Protein AF-X0USI4-F1 (afdb_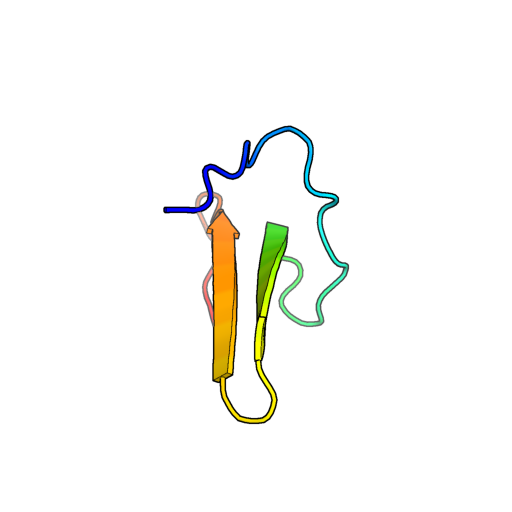monomer_lite)

Sequence (43 aa):
MKIINTKDVQIADTVHKVAVKKLINFEHATIVHIELKPGEALK

Foldseek 3Di:
DDDDDQVPFQFDCDPQRWGKGFTDDDPPDTDIDTDDDVPRDDD

pLDDT: mean 86.79, std 5.37, range [68.5, 94.94]

Radius of gyration: 11.49 Å; chains: 1; bounding box: 31×22×31 Å

Organism: NCBI:txid412755

Secondary structure (DSSP, 8-state):
-----TTSSPPBP-TT-SEEEEEEE-SS-EEEEEE--TT----

Structure (mmCIF, N/CA/C/O backbone):
data_AF-X0USI4-F1
#
_entry.id   AF-X0USI4-F1
#
loop_
_atom_site.group_PDB
_atom_site.id
_atom_site.type_symbol
_atom_site.label_atom_id
_atom_site.label_alt_id
_atom_site.label_comp_id
_atom_site.label_asym_id
_atom_site.label_entity_id
_atom_site.label_seq_id
_atom_site.pdbx_PDB_ins_code
_atom_site.Cartn_x
_atom_site.Cartn_y
_atom_site.Cartn_z
_atom_site.occupancy
_atom_site.B_iso_or_equiv
_atom_site.auth_seq_id
_atom_site.auth_comp_id
_atom_site.auth_asym_id
_atom_site.auth_atom_id
_atom_site.pdbx_PDB_model_num
ATOM 1 N N . MET A 1 1 ? 20.354 1.364 -9.184 1.00 74.12 1 MET A N 1
ATOM 2 C CA . MET A 1 1 ? 19.485 1.398 -7.985 1.00 74.12 1 MET A CA 1
ATOM 3 C C . MET A 1 1 ? 18.594 2.629 -8.087 1.00 74.12 1 MET A C 1
ATOM 5 O O . MET A 1 1 ? 19.134 3.705 -8.305 1.00 74.12 1 MET A O 1
ATOM 9 N N . LYS A 1 2 ? 17.264 2.490 -8.026 1.00 81.75 2 LYS A N 1
ATOM 10 C CA . LYS A 1 2 ? 16.335 3.631 -8.109 1.00 81.75 2 LYS A CA 1
ATOM 11 C C . LYS A 1 2 ? 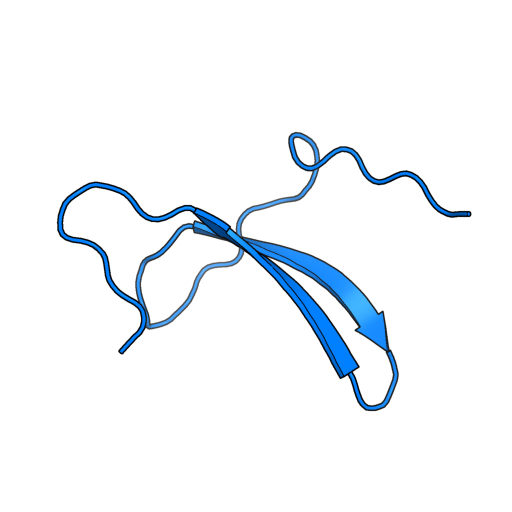15.909 4.018 -6.694 1.00 81.75 2 LYS A C 1
ATOM 13 O O . LYS A 1 2 ? 15.318 3.197 -6.003 1.00 81.75 2 LYS A O 1
ATOM 18 N N . ILE A 1 3 ? 16.232 5.235 -6.266 1.00 86.56 3 ILE A N 1
ATOM 19 C CA . ILE A 1 3 ? 15.799 5.779 -4.972 1.00 86.56 3 ILE A CA 1
ATOM 20 C C . ILE A 1 3 ? 14.453 6.477 -5.192 1.00 86.56 3 ILE A C 1
ATOM 22 O O . ILE A 1 3 ? 14.321 7.268 -6.123 1.00 86.56 3 ILE A O 1
ATOM 26 N N . ILE A 1 4 ? 13.449 6.159 -4.371 1.00 86.81 4 ILE A N 1
ATOM 27 C CA . ILE A 1 4 ? 12.103 6.745 -4.449 1.00 86.81 4 ILE A CA 1
ATOM 28 C C . ILE A 1 4 ? 11.797 7.415 -3.113 1.00 86.81 4 ILE A C 1
ATOM 30 O O . ILE A 1 4 ? 11.842 6.762 -2.070 1.00 86.81 4 ILE A O 1
ATOM 34 N N . ASN A 1 5 ? 11.464 8.705 -3.143 1.00 88.88 5 ASN A N 1
ATOM 35 C CA . ASN A 1 5 ? 10.982 9.416 -1.966 1.00 88.88 5 ASN A CA 1
ATOM 36 C C . ASN A 1 5 ? 9.488 9.136 -1.775 1.00 88.88 5 ASN A C 1
ATOM 38 O O . ASN A 1 5 ? 8.647 9.603 -2.538 1.00 88.88 5 ASN A O 1
ATOM 42 N N . THR A 1 6 ? 9.145 8.381 -0.736 1.00 84.75 6 THR A N 1
ATOM 43 C CA . THR A 1 6 ? 7.759 7.992 -0.439 1.00 84.75 6 THR A CA 1
ATOM 44 C C . THR A 1 6 ? 6.872 9.171 -0.038 1.00 84.75 6 THR A C 1
ATOM 46 O O . THR A 1 6 ? 5.650 9.020 -0.011 1.00 84.75 6 THR A O 1
ATOM 49 N N . LYS A 1 7 ? 7.440 10.339 0.287 1.00 85.75 7 LYS A N 1
ATOM 50 C CA . LYS A 1 7 ? 6.669 11.554 0.592 1.00 85.75 7 LYS A CA 1
ATOM 51 C C . LYS A 1 7 ? 6.084 12.211 -0.658 1.00 85.75 7 LYS A C 1
ATOM 53 O O . LYS A 1 7 ? 5.024 12.814 -0.561 1.00 85.75 7 LYS A O 1
ATOM 58 N N . ASP A 1 8 ? 6.726 12.024 -1.809 1.00 88.81 8 ASP A N 1
ATOM 59 C CA . ASP A 1 8 ? 6.330 12.664 -3.071 1.00 88.81 8 ASP A CA 1
ATOM 60 C C . ASP A 1 8 ? 5.341 11.799 -3.875 1.00 88.81 8 ASP A C 1
ATOM 62 O O . ASP A 1 8 ? 4.781 12.233 -4.880 1.00 88.81 8 ASP A O 1
ATOM 66 N N . VAL A 1 9 ? 5.114 10.555 -3.436 1.00 86.69 9 VAL A N 1
ATOM 67 C CA . VAL A 1 9 ? 4.198 9.611 -4.085 1.00 86.69 9 VAL A CA 1
ATOM 68 C C . VAL A 1 9 ? 2.782 9.822 -3.562 1.00 86.69 9 VAL A C 1
ATOM 70 O O . VAL A 1 9 ? 2.527 9.705 -2.360 1.00 86.69 9 VAL A O 1
ATOM 73 N N . GLN A 1 10 ? 1.857 10.091 -4.484 1.00 87.81 10 GLN A N 1
ATOM 74 C CA . GLN A 1 10 ? 0.442 10.254 -4.168 1.00 87.81 10 GLN A CA 1
ATOM 75 C C . GLN A 1 10 ? -0.146 8.978 -3.561 1.00 87.81 10 GLN A C 1
ATOM 77 O O . GLN A 1 10 ? 0.168 7.855 -3.967 1.00 87.81 10 GLN A O 1
ATOM 82 N N . ILE A 1 11 ? -1.018 9.178 -2.577 1.00 88.38 11 ILE A N 1
ATOM 83 C CA . ILE A 1 11 ? -1.794 8.103 -1.972 1.00 88.38 11 ILE A CA 1
ATOM 84 C C . ILE A 1 11 ? -2.912 7.741 -2.949 1.00 88.38 11 ILE A C 1
ATOM 86 O O . ILE A 1 11 ? -3.698 8.595 -3.352 1.00 88.38 11 ILE A O 1
ATOM 90 N N . ALA A 1 12 ? -2.952 6.477 -3.347 1.00 84.31 12 ALA A N 1
ATOM 91 C CA . ALA A 1 12 ? -4.018 5.917 -4.150 1.00 84.31 12 ALA A CA 1
ATOM 92 C C . ALA A 1 12 ? -5.243 5.654 -3.272 1.00 84.31 12 ALA A C 1
ATOM 94 O O . ALA A 1 12 ? -5.121 5.128 -2.163 1.00 84.31 12 ALA A O 1
ATOM 95 N N . ASP A 1 13 ? -6.417 5.974 -3.806 1.00 78.38 13 ASP A N 1
ATOM 96 C CA . ASP A 1 13 ? -7.678 5.623 -3.171 1.00 78.38 13 ASP A CA 1
ATOM 97 C C . ASP A 1 13 ? -7.939 4.124 -3.362 1.00 78.38 13 ASP A C 1
ATOM 99 O O . ASP A 1 13 ? -7.835 3.593 -4.475 1.00 78.38 13 ASP A O 1
ATOM 103 N N . THR A 1 14 ? -8.200 3.412 -2.268 1.00 81.56 14 THR A N 1
ATOM 104 C CA . THR A 1 14 ? -8.369 1.955 -2.285 1.00 81.56 14 THR A CA 1
ATOM 105 C C . THR A 1 14 ? -9.585 1.540 -1.477 1.00 81.56 14 THR A C 1
ATOM 107 O O . THR A 1 14 ? -9.957 2.185 -0.501 1.00 81.56 14 THR A O 1
ATOM 110 N N . VAL A 1 15 ? -10.187 0.409 -1.855 1.00 79.62 15 VAL A N 1
ATOM 111 C CA . VAL A 1 15 ? -11.386 -0.154 -1.203 1.00 79.62 15 VAL A CA 1
ATOM 112 C C . VAL A 1 15 ? -11.168 -0.395 0.296 1.00 79.62 15 VAL A C 1
ATOM 114 O O . VAL A 1 15 ? -12.100 -0.299 1.091 1.00 79.62 15 VAL A O 1
ATOM 117 N N . HIS A 1 16 ? -9.920 -0.648 0.692 1.00 78.25 16 HIS A N 1
ATOM 118 C CA . HIS A 1 16 ? -9.524 -0.867 2.080 1.00 78.25 16 HIS A CA 1
ATOM 119 C C . HIS A 1 16 ? -9.434 0.432 2.899 1.00 78.25 16 HIS A C 1
ATOM 121 O O . HIS A 1 16 ? -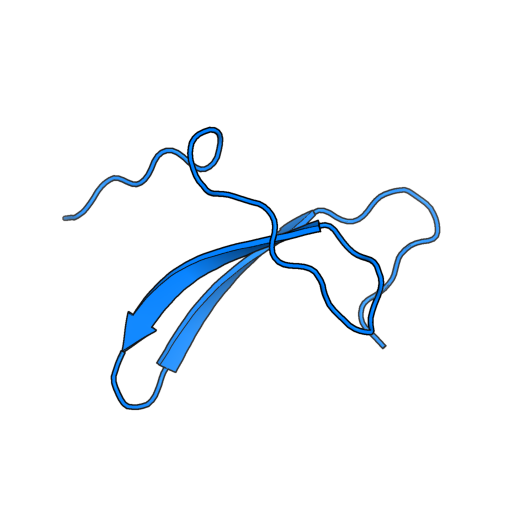9.229 0.357 4.105 1.00 78.25 16 HIS A O 1
ATOM 127 N N . LYS A 1 17 ? -9.610 1.609 2.274 1.00 80.81 17 LYS A N 1
ATOM 128 C CA . LYS A 1 17 ? -9.546 2.944 2.900 1.00 80.81 17 LYS A CA 1
ATOM 129 C C . LYS A 1 17 ? -8.247 3.214 3.670 1.00 80.81 17 LYS A C 1
ATOM 131 O O . LYS A 1 17 ? -8.228 4.050 4.565 1.00 80.81 17 LYS A O 1
ATOM 136 N N . VAL A 1 18 ? -7.170 2.522 3.303 1.00 84.88 18 VAL A N 1
ATOM 137 C CA . VAL A 1 18 ? -5.829 2.703 3.871 1.00 84.88 18 VAL A CA 1
ATOM 138 C C . VAL A 1 18 ? -4.954 3.504 2.916 1.00 84.88 18 VAL A C 1
ATOM 140 O O . VAL A 1 18 ? -5.183 3.524 1.702 1.00 84.88 18 VAL A O 1
ATOM 143 N N . ALA A 1 19 ? -3.927 4.155 3.456 1.00 86.44 19 ALA A N 1
ATOM 144 C CA . ALA A 1 19 ? -3.012 4.956 2.660 1.00 86.44 19 ALA A CA 1
ATOM 145 C C . ALA A 1 19 ? -2.050 4.057 1.865 1.00 86.44 19 ALA A C 1
ATOM 147 O O . ALA A 1 19 ? -1.027 3.602 2.380 1.00 86.44 19 ALA A O 1
ATOM 148 N N . VAL A 1 20 ? -2.369 3.811 0.590 1.00 89.88 20 VAL A N 1
ATOM 149 C CA . VAL A 1 20 ? -1.541 3.004 -0.319 1.00 89.88 20 VAL A CA 1
ATOM 150 C C . VAL A 1 20 ? -0.757 3.897 -1.272 1.00 89.88 20 VAL A C 1
ATOM 152 O O . VAL A 1 20 ? -1.333 4.669 -2.029 1.00 89.88 20 VAL A O 1
ATOM 155 N N . LYS A 1 21 ? 0.564 3.750 -1.312 1.00 91.94 21 LYS A N 1
ATOM 156 C CA . LYS A 1 21 ? 1.456 4.418 -2.269 1.00 91.94 21 LYS A CA 1
ATOM 157 C C . LYS A 1 21 ? 2.043 3.384 -3.222 1.00 91.94 21 LYS A C 1
ATOM 159 O O . LYS A 1 21 ? 2.797 2.505 -2.803 1.00 91.94 21 LYS A O 1
ATOM 164 N N . LYS A 1 22 ? 1.718 3.476 -4.513 1.00 89.88 22 LYS A N 1
ATOM 165 C CA . LYS A 1 22 ? 2.29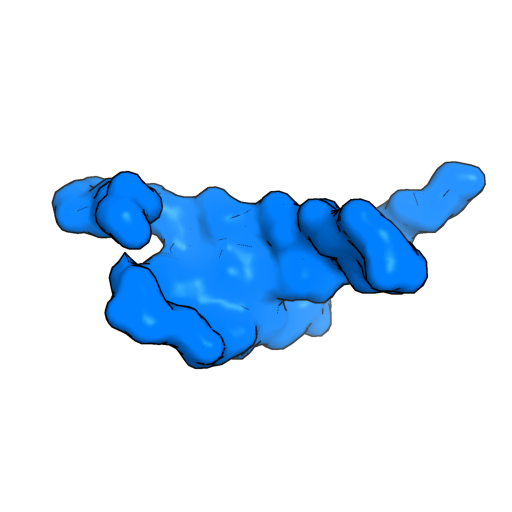3 2.598 -5.547 1.00 89.88 22 LYS A CA 1
ATOM 166 C C . LYS A 1 22 ? 3.680 3.110 -5.920 1.00 89.88 22 LYS A C 1
ATOM 168 O O . LYS A 1 22 ? 3.800 4.199 -6.470 1.00 89.88 22 LYS A O 1
ATOM 173 N N . LEU A 1 23 ? 4.721 2.346 -5.600 1.00 89.50 23 LEU A N 1
ATOM 174 C CA . LEU A 1 23 ? 6.106 2.785 -5.787 1.00 89.50 23 LEU A CA 1
ATOM 175 C C . LEU A 1 23 ? 6.641 2.382 -7.158 1.00 89.50 23 LEU A C 1
ATOM 177 O O . LEU A 1 23 ? 7.211 3.204 -7.875 1.00 89.50 23 LEU A O 1
ATOM 181 N N . ILE A 1 24 ? 6.481 1.108 -7.519 1.00 88.62 24 ILE A N 1
ATOM 182 C CA . ILE A 1 24 ? 6.998 0.558 -8.773 1.00 88.62 24 ILE A CA 1
ATOM 183 C C . ILE A 1 24 ? 5.991 -0.443 -9.317 1.00 88.62 24 ILE A C 1
ATOM 185 O O . ILE A 1 24 ? 5.508 -1.296 -8.575 1.00 88.62 24 ILE A O 1
ATOM 189 N N . ASN A 1 25 ? 5.701 -0.344 -10.611 1.00 89.25 25 ASN A N 1
ATOM 190 C CA . ASN A 1 25 ? 4.889 -1.313 -11.326 1.00 89.25 25 ASN A CA 1
ATOM 191 C C . ASN A 1 25 ? 5.738 -1.987 -12.406 1.00 89.25 25 ASN A C 1
ATOM 193 O O . ASN A 1 25 ? 6.360 -1.306 -13.221 1.00 89.25 25 ASN A O 1
ATOM 197 N N . PHE A 1 26 ? 5.765 -3.309 -12.382 1.00 90.50 26 PHE A N 1
ATOM 198 C CA . PHE A 1 26 ? 6.336 -4.180 -13.398 1.00 90.50 26 PHE A CA 1
ATOM 199 C C . PHE A 1 26 ? 5.194 -4.918 -14.101 1.00 90.50 26 PHE A C 1
ATOM 201 O O . PHE A 1 26 ? 4.061 -4.914 -13.627 1.00 90.50 26 PHE A O 1
ATOM 208 N N . GLU A 1 27 ? 5.494 -5.590 -15.209 1.00 93.12 27 GLU A N 1
ATOM 209 C CA . GLU A 1 27 ? 4.497 -6.333 -15.990 1.00 93.12 27 GLU A CA 1
ATOM 210 C C . GLU A 1 27 ? 3.739 -7.385 -15.159 1.00 93.12 27 GLU A C 1
ATOM 212 O O . GLU A 1 27 ? 2.541 -7.588 -15.345 1.00 93.12 27 GLU A O 1
ATOM 217 N N . HIS A 1 28 ? 4.422 -8.017 -14.198 1.00 94.94 28 HIS A N 1
ATOM 218 C CA . HIS A 1 28 ? 3.868 -9.103 -13.380 1.00 94.94 28 HIS A CA 1
ATOM 219 C C . HIS A 1 28 ? 4.059 -8.904 -11.870 1.00 94.94 28 HIS A C 1
ATOM 221 O O . HIS A 1 28 ? 3.854 -9.834 -11.094 1.00 94.94 28 HIS A O 1
ATOM 227 N N . ALA A 1 29 ? 4.486 -7.718 -11.430 1.00 92.31 29 ALA A N 1
ATOM 228 C CA . ALA A 1 29 ? 4.717 -7.447 -10.015 1.00 92.31 29 ALA A 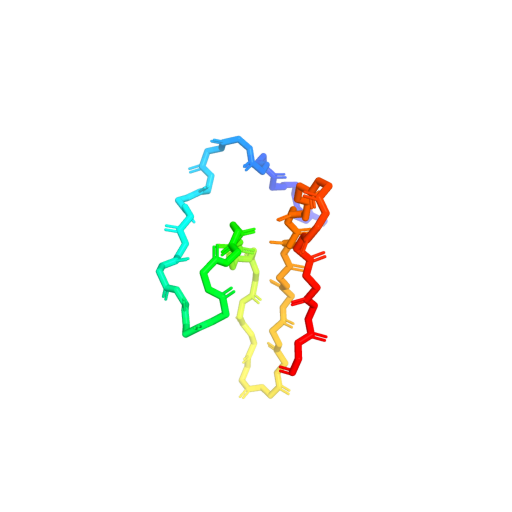CA 1
ATOM 229 C C . ALA A 1 29 ? 4.547 -5.964 -9.696 1.00 92.31 29 ALA A C 1
ATOM 231 O O . ALA A 1 29 ? 4.927 -5.098 -10.477 1.00 92.31 29 ALA A O 1
ATOM 232 N N . THR A 1 30 ? 4.055 -5.656 -8.502 1.00 91.31 30 THR A N 1
ATOM 233 C CA . THR A 1 30 ? 3.931 -4.273 -8.041 1.00 91.31 30 THR A CA 1
ATOM 234 C C . THR A 1 30 ? 4.484 -4.161 -6.633 1.00 91.31 30 THR A C 1
ATOM 236 O O . THR A 1 30 ? 4.188 -4.981 -5.767 1.00 91.31 30 THR A O 1
ATOM 239 N N . ILE A 1 31 ? 5.273 -3.118 -6.397 1.00 91.50 31 ILE A N 1
ATOM 240 C CA . ILE A 1 31 ? 5.764 -2.756 -5.072 1.00 91.50 31 ILE A CA 1
ATOM 241 C C . ILE A 1 31 ? 4.922 -1.589 -4.569 1.00 91.50 31 ILE A C 1
ATOM 243 O O . ILE A 1 31 ? 4.871 -0.524 -5.195 1.00 91.50 31 ILE A O 1
ATOM 247 N N . VAL A 1 32 ? 4.275 -1.789 -3.425 1.00 91.62 32 VAL A N 1
ATOM 248 C CA . VAL A 1 32 ? 3.438 -0.789 -2.760 1.00 91.62 32 VAL A CA 1
ATOM 249 C C . VAL A 1 32 ? 3.928 -0.553 -1.336 1.00 91.62 32 VAL A C 1
ATOM 251 O O . VAL A 1 32 ? 4.426 -1.463 -0.680 1.00 91.62 32 VAL A O 1
ATOM 254 N N . HIS A 1 33 ? 3.780 0.676 -0.862 1.00 91.50 33 HIS A N 1
ATOM 255 C CA . HIS A 1 33 ? 3.935 1.035 0.540 1.00 91.50 33 HIS A CA 1
ATOM 256 C C . HIS A 1 33 ? 2.544 1.282 1.106 1.00 91.50 33 HIS A C 1
ATOM 258 O O . HIS A 1 33 ? 1.795 2.084 0.549 1.00 91.50 33 HIS A O 1
ATOM 264 N N . ILE A 1 34 ? 2.209 0.610 2.200 1.00 91.38 34 ILE A N 1
ATOM 265 C CA . ILE A 1 34 ? 0.918 0.762 2.864 1.00 91.38 34 ILE A CA 1
ATOM 266 C C . ILE A 1 34 ? 1.178 1.257 4.278 1.00 91.38 34 ILE A C 1
ATOM 268 O O . ILE A 1 34 ? 1.909 0.616 5.030 1.00 91.38 34 ILE A O 1
ATOM 272 N N . GLU A 1 35 ? 0.591 2.397 4.615 1.00 89.88 35 GLU A N 1
ATOM 273 C CA . GLU A 1 35 ? 0.602 2.932 5.971 1.00 89.88 35 GLU A CA 1
ATOM 274 C C . GLU A 1 35 ? -0.734 2.593 6.638 1.00 89.88 35 GLU A C 1
ATOM 276 O O . GLU A 1 35 ? -1.795 2.874 6.078 1.00 89.88 35 GLU A O 1
ATOM 281 N N . LEU A 1 36 ? -0.664 1.959 7.812 1.00 89.69 36 LEU A N 1
ATOM 282 C CA . LEU A 1 36 ? -1.821 1.585 8.620 1.00 89.69 36 LEU A CA 1
ATOM 283 C C . LEU A 1 36 ? -1.849 2.439 9.885 1.00 89.69 36 LEU A C 1
ATOM 285 O O . LEU A 1 36 ? -0.878 2.468 10.648 1.00 89.69 36 LEU A O 1
ATOM 289 N N . LYS A 1 37 ? -2.973 3.102 10.132 1.00 89.12 37 LYS A N 1
ATOM 290 C CA . LYS A 1 37 ? -3.259 3.755 11.411 1.00 89.12 37 LYS A CA 1
ATOM 291 C C . LYS A 1 37 ? -3.800 2.740 12.425 1.00 89.12 37 LYS A C 1
ATOM 293 O O . LYS A 1 37 ? -4.277 1.673 12.036 1.00 89.12 37 LYS A O 1
ATOM 298 N N . PRO A 1 38 ? -3.768 3.046 13.735 1.00 92.12 38 PRO A N 1
ATOM 299 C CA . PRO A 1 38 ? -4.382 2.183 14.739 1.00 92.12 38 PRO A CA 1
ATOM 300 C C . PRO A 1 38 ? -5.842 1.858 14.388 1.00 92.12 38 PRO A C 1
ATOM 302 O O . PRO A 1 38 ? -6.647 2.762 14.178 1.00 92.12 38 PRO A O 1
ATOM 305 N N . GLY A 1 39 ? -6.173 0.567 14.317 1.00 88.44 39 GLY A N 1
ATOM 306 C CA . GLY A 1 39 ? -7.504 0.081 13.933 1.00 88.44 39 GL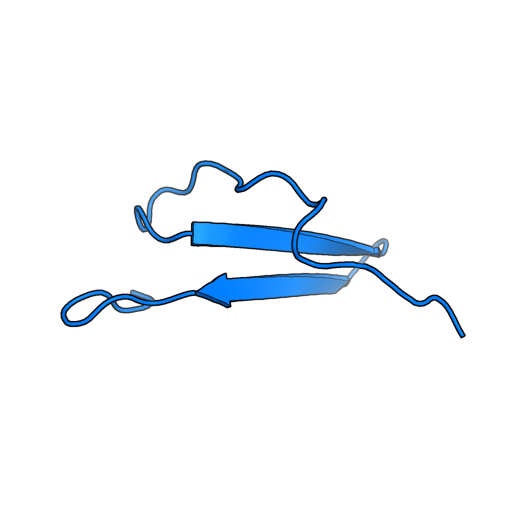Y A CA 1
ATOM 307 C C . GLY A 1 39 ? -7.698 -0.182 12.434 1.00 88.44 39 GLY A C 1
ATOM 308 O O . GLY A 1 39 ? -8.703 -0.790 12.063 1.00 88.44 39 GLY A O 1
ATOM 309 N N . GLU A 1 40 ? -6.750 0.204 11.577 1.00 88.12 40 GLU A N 1
ATOM 310 C CA . GLU A 1 40 ? -6.735 -0.183 10.165 1.00 88.12 40 GLU A CA 1
ATOM 311 C C . GLU A 1 40 ? -6.052 -1.541 9.985 1.00 88.12 40 GLU A C 1
ATOM 313 O O . GLU A 1 40 ? -5.072 -1.873 10.654 1.00 88.12 40 GLU A O 1
ATOM 318 N N . ALA A 1 41 ? -6.574 -2.337 9.058 1.00 84.56 41 ALA A N 1
ATOM 319 C CA . ALA A 1 41 ? -6.009 -3.626 8.702 1.00 84.56 41 ALA A CA 1
ATOM 320 C C . ALA A 1 41 ? -6.210 -3.890 7.212 1.00 84.56 41 ALA A C 1
ATOM 322 O O . ALA A 1 41 ? -7.195 -3.453 6.612 1.00 84.56 41 ALA A O 1
ATOM 323 N N . LEU A 1 42 ? -5.286 -4.654 6.638 1.00 79.81 42 LEU A N 1
ATOM 324 C CA . LEU A 1 42 ? -5.469 -5.262 5.329 1.00 79.81 42 LEU A CA 1
ATOM 325 C C . LEU A 1 42 ? -6.465 -6.415 5.491 1.00 79.81 42 LEU A C 1
ATOM 327 O O . LEU A 1 42 ? -6.198 -7.351 6.242 1.00 79.81 42 LEU A O 1
ATOM 331 N N . LYS A 1 43 ? -7.625 -6.300 4.846 1.00 68.50 43 LYS A N 1
ATOM 332 C CA . LYS A 1 43 ? -8.671 -7.328 4.813 1.00 68.50 43 LYS A CA 1
ATOM 333 C C . LYS A 1 43 ? -8.761 -7.935 3.431 1.00 68.50 43 LYS A C 1
ATOM 335 O O . LYS A 1 43 ? -8.677 -7.138 2.473 1.00 68.50 43 LYS A O 1
#